Protein 1YUI (pdb70)

Solvent-accessible surface area: 5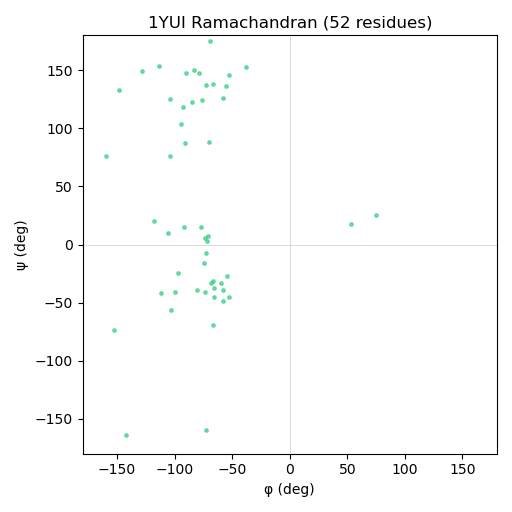844 Å² total; per-residue (Å²): 166,148,90,157,226,63,176,179,73,130,74,88,150,190,68,187,87,170,72,136,82,46,130,124,13,73,0,110,93,64,164,27,118,36,200,54,59,130,40,38,187,147,19,47,116,111,162,39,152,59,158,131,69,219

Radius of gyration: 15.52 Å; Cα contacts (8 Å, |Δi|>4): 41; chains: 1; bounding box: 18×42×42 Å

Foldseek 3Di:
DDCDPDCPDPPNDDDCVVQVVAAWDAAPPPRRTDGGVVVSVVCCCVVPVVDDDD

Structure (mmCIF, N/CA/C/O backbone):
data_1YUI
#
_entry.id   1YUI
#
_cell.length_a   1.000
_cell.length_b   1.000
_cell.length_c   1.000
_cell.angle_alpha   90.00
_cell.angle_beta   90.00
_cell.angle_gamma   90.00
#
_symmetry.space_group_name_H-M   'P 1'
#
loop_
_entity.id
_entity.type
_entity.pdbx_description
1 polymer "DNA (5'-D(*GP*CP*CP*GP*AP*GP*AP*GP*TP*AP*C)-3')"
2 polymer "DNA (5'-D(*GP*TP*AP*CP*TP*CP*TP*CP*GP*GP*C)-3')"
3 polymer GAGA-FACTOR
4 non-polymer 'ZINC ION'
#
loop_
_atom_site.group_PDB
_atom_site.id
_atom_site.type_symbol
_atom_site.label_atom_id
_atom_site.label_alt_id
_atom_site.label_comp_id
_atom_site.label_asym_id
_atom_site.label_entity_id
_atom_site.label_seq_id
_atom_site.pdbx_PDB_ins_code
_atom_site.Cartn_x
_atom_site.Cartn_y
_atom_site.Cartn_z
_atom_site.occupancy
_atom_site.B_iso_or_equiv
_atom_site.auth_seq_id
_atom_site.auth_comp_id
_atom_site.auth_asym_id
_atom_site.auth_atom_id
_atom_site.pdbx_PDB_model_num
ATOM 692 N N . PRO C 3 1 ? -7.945 9.122 0.226 1.00 6.62 10 PRO A N 1
ATOM 693 C CA . PRO C 3 1 ? -9.193 9.347 0.989 1.00 6.05 10 PRO A CA 1
ATOM 694 C C . PRO C 3 1 ? -8.890 9.767 2.433 1.00 5.28 10 PRO A C 1
ATOM 695 O O . PRO C 3 1 ? -8.514 10.890 2.701 1.00 5.41 10 PRO A O 1
ATOM 706 N N . LYS C 3 2 ? -9.037 8.859 3.362 1.00 4.84 11 LYS A N 1
ATOM 707 C CA . LYS C 3 2 ? -8.749 9.161 4.797 1.00 4.41 11 LYS A CA 1
ATOM 708 C C . LYS C 3 2 ? -8.098 7.927 5.398 1.00 3.72 11 LYS A C 1
ATOM 709 O O . LYS C 3 2 ? -7.654 7.048 4.688 1.00 4.01 11 LYS A O 1
ATOM 728 N N . ALA C 3 3 ? -8.046 7.839 6.697 1.00 3.28 12 ALA A N 1
ATOM 729 C CA . ALA C 3 3 ? -7.441 6.643 7.321 1.00 3.02 12 ALA A CA 1
ATOM 730 C C . ALA C 3 3 ? -7.937 6.514 8.756 1.00 2.14 12 ALA A C 1
ATOM 731 O O . ALA C 3 3 ? -7.227 6.781 9.698 1.00 2.46 12 ALA A O 1
ATOM 738 N N . LYS C 3 4 ? -9.141 6.069 8.930 1.00 1.63 13 LYS A N 1
ATOM 739 C CA . LYS C 3 4 ? -9.646 5.875 10.311 1.00 1.34 13 LYS A CA 1
ATOM 740 C C . LYS C 3 4 ? -8.981 4.594 10.781 1.00 1.13 13 LYS A C 1
ATOM 741 O O . LYS C 3 4 ? -9.054 3.574 10.126 1.00 1.19 13 LYS A O 1
ATOM 760 N N . ARG C 3 5 ? -8.297 4.632 11.873 1.00 0.93 14 ARG A N 1
ATOM 761 C CA . ARG C 3 5 ? -7.606 3.404 12.310 1.00 0.78 14 ARG A CA 1
ATOM 762 C C . ARG C 3 5 ? -8.660 2.413 12.758 1.00 0.70 14 ARG A C 1
ATOM 763 O O . ARG C 3 5 ? -9.062 2.349 13.903 1.00 0.65 14 ARG A O 1
ATOM 784 N N . ALA C 3 6 ? -9.119 1.656 11.811 1.00 0.76 15 ALA A N 1
ATOM 785 C CA . ALA C 3 6 ? -10.175 0.654 12.068 1.00 0.75 15 ALA A CA 1
ATOM 786 C C . ALA C 3 6 ? -9.553 -0.635 12.585 1.00 0.68 15 ALA A C 1
ATOM 787 O O . ALA C 3 6 ? -8.726 -1.238 11.937 1.00 0.71 15 ALA A O 1
ATOM 794 N N . LYS C 3 7 ? -9.961 -1.068 13.743 1.00 0.70 16 LYS A N 1
ATOM 795 C CA . LYS C 3 7 ? -9.434 -2.343 14.302 1.00 0.73 16 LYS A CA 1
ATOM 796 C C . LYS C 3 7 ? -10.383 -3.463 13.859 1.00 0.81 16 LYS A C 1
ATOM 797 O O . LYS C 3 7 ? -10.394 -4.544 14.412 1.00 0.90 16 LYS A O 1
ATOM 816 N N . HIS C 3 8 ? -11.217 -3.180 12.891 1.00 0.87 17 HIS A N 1
ATOM 817 C CA . HIS C 3 8 ? -12.221 -4.184 12.427 1.00 1.09 17 HIS A CA 1
ATOM 818 C C . HIS C 3 8 ? -11.597 -5.216 11.467 1.00 1.06 17 HIS A C 1
ATOM 819 O O . HIS C 3 8 ? -11.933 -6.382 11.521 1.00 1.21 17 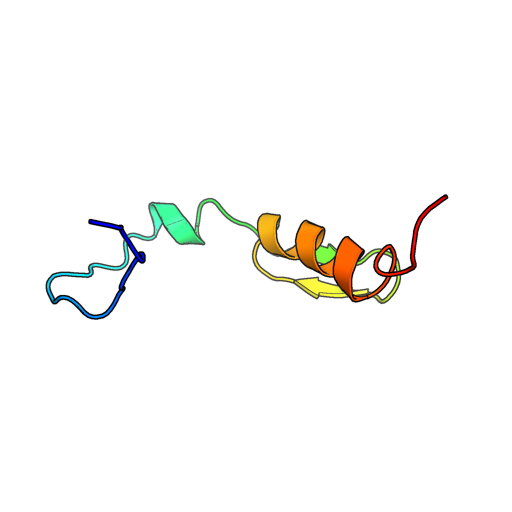HIS A O 1
ATOM 833 N N . PRO C 3 9 ? -10.721 -4.810 10.588 1.00 0.99 18 PRO A N 1
ATOM 834 C CA . PRO C 3 9 ? -10.093 -5.745 9.613 1.00 1.10 18 PRO A CA 1
ATOM 835 C C . PRO C 3 9 ? -9.483 -6.965 10.325 1.00 1.01 18 PRO A C 1
ATOM 836 O O . PRO C 3 9 ? -8.988 -6.850 11.429 1.00 0.91 18 PRO A O 1
ATOM 847 N N . PRO C 3 10 ? -9.517 -8.125 9.714 1.00 1.11 19 PRO A N 1
ATOM 848 C CA . PRO C 3 10 ? -8.961 -9.362 10.333 1.00 1.10 19 PRO A CA 1
ATOM 849 C C . PRO C 3 10 ? -7.432 -9.314 10.422 1.00 1.06 19 PRO A C 1
ATOM 850 O O . PRO C 3 10 ? -6.800 -8.397 9.935 1.00 1.08 19 PRO A O 1
ATOM 861 N N . GLY C 3 11 ? -6.836 -10.293 11.040 1.00 1.08 20 GLY A N 1
ATOM 862 C CA . GLY C 3 11 ? -5.352 -10.303 11.159 1.00 1.12 20 GLY A CA 1
ATOM 863 C C . GLY C 3 11 ? -4.909 -9.291 12.215 1.00 1.00 20 GLY A C 1
ATOM 864 O O . GLY C 3 11 ? -3.797 -8.800 12.186 1.00 1.04 20 GLY A O 1
ATOM 868 N N . THR C 3 12 ? -5.762 -8.976 13.155 1.00 0.91 21 THR A N 1
ATOM 869 C CA . THR C 3 12 ? -5.374 -8.001 14.219 1.00 0.83 21 THR A CA 1
ATOM 870 C C . THR C 3 12 ? -4.779 -8.767 15.401 1.00 0.84 21 THR A C 1
ATOM 871 O O . THR C 3 12 ? -5.459 -9.129 16.338 1.00 0.88 21 THR A O 1
ATOM 882 N N . GLU C 3 13 ? -3.504 -9.021 15.354 1.00 0.88 22 GLU A N 1
ATOM 883 C CA . GLU C 3 13 ? -2.845 -9.765 16.462 1.00 0.93 22 GLU A CA 1
ATOM 884 C C . GLU C 3 13 ? -2.588 -8.813 17.630 1.00 0.83 22 GLU A C 1
ATOM 885 O O . GLU C 3 13 ? -2.374 -7.632 17.442 1.00 0.81 22 GLU A O 1
ATOM 897 N N . LYS C 3 14 ? -2.639 -9.316 18.838 1.00 0.85 23 LYS A N 1
ATOM 898 C CA . LYS C 3 14 ? -2.425 -8.448 20.041 1.00 0.81 23 LYS A CA 1
ATOM 899 C C . LYS C 3 14 ? -1.026 -8.672 20.649 1.00 0.78 23 LYS A C 1
ATOM 900 O O . LYS C 3 14 ? -0.904 -9.313 21.674 1.00 0.86 23 LYS A O 1
ATOM 919 N N . PRO C 3 15 ? 0.027 -8.144 20.060 1.00 0.74 24 PRO A N 1
ATOM 920 C CA . PRO C 3 15 ? 1.398 -8.311 20.628 1.00 0.73 24 PRO A CA 1
ATOM 921 C C . PRO C 3 15 ? 1.521 -7.574 21.969 1.00 0.67 24 PRO A C 1
ATOM 922 O O . PRO C 3 15 ? 1.018 -6.480 22.131 1.00 0.60 24 PRO A O 1
ATOM 933 N N . ARG C 3 16 ? 2.154 -8.174 22.938 1.00 0.73 25 ARG A N 1
ATOM 934 C CA . ARG C 3 16 ? 2.266 -7.515 24.270 1.00 0.72 25 ARG A CA 1
ATOM 935 C C . ARG C 3 16 ? 3.249 -6.343 24.217 1.00 0.58 25 ARG A C 1
ATOM 936 O O . ARG C 3 16 ? 3.368 -5.587 25.160 1.00 0.51 25 ARG A O 1
ATOM 957 N N . SER C 3 17 ? 3.942 -6.167 23.128 1.00 0.60 26 SER A N 1
ATOM 958 C CA . SER C 3 17 ? 4.890 -5.021 23.043 1.00 0.55 26 SER A CA 1
ATOM 959 C C . SER C 3 17 ? 4.084 -3.723 22.942 1.00 0.48 26 SER A C 1
ATOM 960 O O . SER C 3 17 ? 4.628 -2.658 22.728 1.00 0.49 26 SER A O 1
ATOM 968 N N . 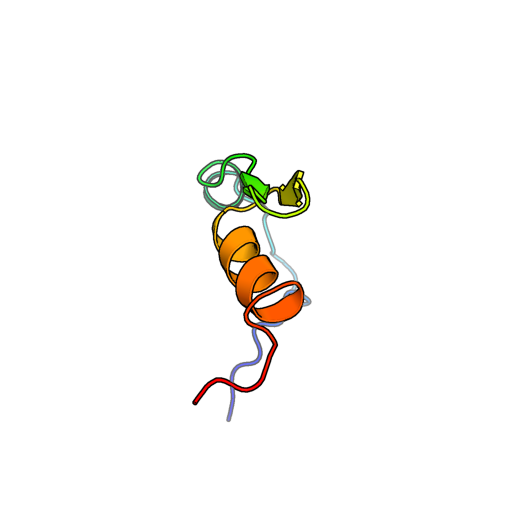ARG C 3 18 ? 2.782 -3.814 23.088 1.00 0.48 27 ARG A N 1
ATOM 969 C CA . ARG C 3 18 ? 1.907 -2.600 22.997 1.00 0.48 27 ARG A CA 1
ATOM 970 C C . ARG C 3 18 ? 1.314 -2.292 24.374 1.00 0.45 27 ARG A C 1
ATOM 971 O O . ARG C 3 18 ? 1.226 -1.152 24.783 1.00 0.53 27 ARG A O 1
ATOM 992 N N . SER C 3 19 ? 0.889 -3.304 25.085 1.00 0.41 28 SER A N 1
ATOM 993 C CA . SER C 3 19 ? 0.278 -3.081 26.431 1.00 0.42 28 SER A CA 1
ATOM 994 C C . SER C 3 19 ? 1.329 -3.294 27.522 1.00 0.44 28 SER A C 1
ATOM 995 O O . SER C 3 19 ? 1.214 -2.773 28.613 1.00 0.48 28 SER A O 1
ATOM 1003 N N . GLN C 3 20 ? 2.350 -4.055 27.243 1.00 0.45 29 GLN A N 1
ATOM 1004 C CA . GLN C 3 20 ? 3.395 -4.291 28.278 1.00 0.50 29 GLN A CA 1
ATOM 1005 C C . GLN C 3 20 ? 4.241 -3.028 28.428 1.00 0.49 29 GLN A C 1
ATOM 1006 O O . GLN C 3 20 ? 4.590 -2.629 29.521 1.00 0.54 29 GLN A O 1
ATOM 1020 N N . SER C 3 21 ? 4.562 -2.388 27.338 1.00 0.47 30 SER A N 1
ATOM 1021 C CA . SER C 3 21 ? 5.375 -1.144 27.416 1.00 0.49 30 SER A CA 1
ATOM 1022 C C . SER C 3 21 ? 4.695 -0.157 28.364 1.00 0.46 30 SER A C 1
ATOM 1023 O O . SER C 3 21 ? 5.334 0.683 28.968 1.00 0.52 30 SER 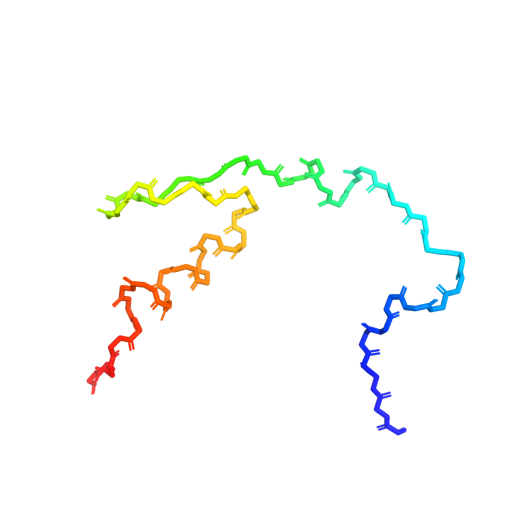A O 1
ATOM 1031 N N . GLU C 3 22 ? 3.400 -0.250 28.497 1.00 0.42 31 GLU A N 1
ATOM 1032 C CA . GLU C 3 22 ? 2.669 0.682 29.403 1.00 0.44 31 GLU A CA 1
ATOM 1033 C C . GLU C 3 22 ? 2.592 0.079 30.804 1.00 0.41 31 GLU A C 1
ATOM 1034 O O . GLU C 3 22 ? 2.525 -1.123 30.970 1.00 0.43 31 GLU A O 1
ATOM 1046 N N . GLN C 3 23 ? 2.609 0.912 31.816 1.00 0.41 32 GLN A N 1
ATOM 1047 C CA . GLN C 3 23 ? 2.547 0.415 33.227 1.00 0.43 32 GLN A CA 1
ATOM 1048 C C . GLN C 3 23 ? 1.429 1.163 33.977 1.00 0.38 32 GLN A C 1
ATOM 1049 O O . GLN C 3 23 ? 1.131 2.300 33.665 1.00 0.37 32 GLN 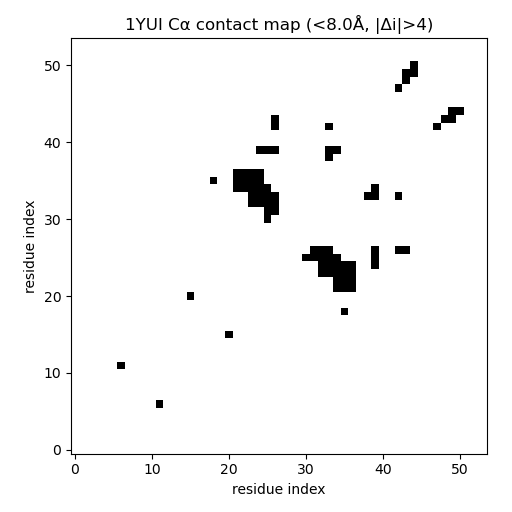A O 1
ATOM 1063 N N . PRO C 3 24 ? 0.797 0.536 34.948 1.00 0.39 33 PRO A N 1
ATOM 1064 C CA . PRO C 3 24 ? -0.310 1.168 35.718 1.00 0.37 33 PRO A CA 1
ATOM 1065 C C . PRO C 3 24 ? -0.066 2.657 35.983 1.00 0.34 33 PRO A C 1
ATOM 1066 O O . PRO C 3 24 ? 1.061 3.110 36.048 1.00 0.36 33 PRO A O 1
ATOM 1077 N N . ALA C 3 25 ? -1.115 3.423 36.140 1.00 0.32 34 ALA A N 1
ATOM 1078 C CA . ALA C 3 25 ? -0.937 4.888 36.404 1.00 0.31 34 ALA A CA 1
ATOM 1079 C C . ALA C 3 25 ? -2.079 5.410 37.296 1.00 0.30 34 ALA A C 1
ATOM 1080 O O . ALA C 3 25 ? -3.239 5.137 37.059 1.00 0.31 34 ALA A O 1
ATOM 1087 N N . THR C 3 26 ? -1.747 6.164 38.322 1.00 0.32 35 THR A N 1
ATOM 1088 C CA . THR C 3 26 ? -2.785 6.722 39.250 1.00 0.33 35 THR A CA 1
ATOM 1089 C C . THR C 3 26 ? -2.834 8.252 39.124 1.00 0.32 35 THR A C 1
ATOM 1090 O O . THR C 3 26 ? -1.858 8.890 38.783 1.00 0.39 35 THR A O 1
ATOM 1101 N N . CYS C 3 27 ? -3.967 8.843 39.414 1.00 0.33 36 CYS A N 1
ATOM 1102 C CA . CYS C 3 27 ? -4.100 10.332 39.336 1.00 0.34 36 CYS A CA 1
ATOM 1103 C C . CYS C 3 27 ? -3.799 10.928 40.726 1.00 0.39 36 CYS A C 1
ATOM 1104 O O . CYS C 3 27 ? -4.486 10.626 41.676 1.00 0.51 36 CYS A O 1
ATOM 1111 N N . PRO C 3 28 ? -2.784 11.755 40.873 1.00 0.47 37 PRO A N 1
ATOM 1112 C CA . PRO C 3 28 ? -2.447 12.336 42.204 1.00 0.51 37 PRO A CA 1
ATOM 1113 C C . PRO C 3 28 ? -3.467 13.388 42.667 1.00 0.50 37 PRO A C 1
ATOM 1114 O O . PRO C 3 28 ? -3.309 13.992 43.710 1.00 0.55 37 PRO A O 1
ATOM 1125 N N . ILE C 3 29 ? -4.517 13.604 41.909 1.00 0.45 38 ILE A N 1
ATOM 1126 C CA . ILE C 3 29 ? -5.554 14.608 42.313 1.00 0.47 38 ILE A CA 1
ATOM 1127 C C . ILE C 3 29 ? -6.782 13.878 42.866 1.00 0.47 38 ILE A C 1
ATOM 1128 O O . ILE C 3 29 ? -7.203 14.124 43.979 1.00 0.53 38 ILE A O 1
ATOM 1144 N N . CYS C 3 30 ? -7.361 12.98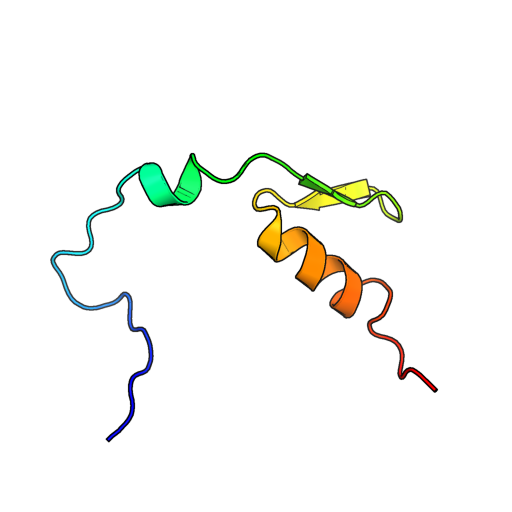3 42.097 1.00 0.45 39 CYS A N 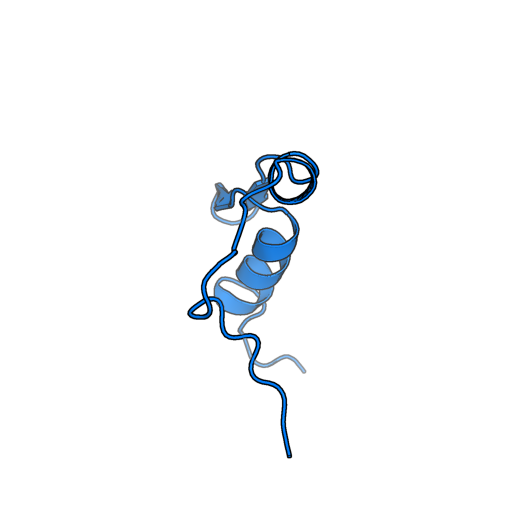1
ATOM 1145 C CA . CYS C 3 30 ? -8.572 12.230 42.570 1.00 0.47 39 CYS A CA 1
ATOM 1146 C C . CYS C 3 30 ? -8.265 10.727 42.637 1.00 0.45 39 CYS A C 1
ATOM 1147 O O . CYS C 3 30 ? -9.154 9.899 42.676 1.00 0.48 39 CYS A O 1
ATOM 1154 N N . TYR C 3 31 ? -7.007 10.378 42.691 1.00 0.44 40 TYR A N 1
ATOM 1155 C CA . TYR C 3 31 ? -6.609 8.940 42.804 1.00 0.44 40 TYR A CA 1
ATOM 1156 C C . TYR C 3 31 ? -7.251 8.071 41.717 1.00 0.41 40 TYR A C 1
ATOM 1157 O O . TYR C 3 31 ? -7.270 6.861 41.825 1.00 0.43 40 TYR A O 1
ATOM 1175 N N . ALA C 3 32 ? -7.745 8.649 40.658 1.00 0.38 41 ALA A N 1
ATOM 1176 C CA . ALA C 3 32 ? -8.334 7.802 39.580 1.00 0.36 41 ALA A CA 1
ATOM 1177 C C . ALA C 3 32 ? -7.263 6.789 39.141 1.00 0.34 41 ALA A C 1
ATOM 1178 O O . ALA C 3 32 ? -6.108 7.132 38.982 1.00 0.33 41 ALA A O 1
ATOM 1185 N N . VAL C 3 33 ? -7.628 5.547 38.957 1.00 0.35 42 VAL A N 1
ATOM 1186 C CA . VAL C 3 33 ? -6.617 4.522 38.544 1.00 0.34 42 VAL A CA 1
ATOM 1187 C C . VAL C 3 33 ? -6.621 4.367 37.023 1.00 0.30 42 VAL A C 1
ATOM 1188 O O . VAL C 3 33 ? -7.493 3.741 36.454 1.00 0.32 42 VAL A O 1
ATOM 1201 N N . ILE C 3 34 ? -5.639 4.927 36.363 1.00 0.27 43 ILE A N 1
ATOM 1202 C CA . ILE C 3 34 ? -5.552 4.817 34.873 1.00 0.25 43 ILE A CA 1
ATOM 1203 C C . ILE C 3 34 ? -4.465 3.797 34.522 1.00 0.26 43 ILE A C 1
ATOM 1204 O O . ILE C 3 34 ? -3.340 3.897 34.971 1.00 0.28 43 ILE A O 1
ATOM 1220 N N . ARG C 3 35 ? -4.795 2.805 33.743 1.00 0.27 44 ARG A N 1
ATOM 1221 C CA . ARG C 3 35 ? -3.785 1.767 33.388 1.00 0.30 44 ARG A CA 1
ATOM 1222 C C . ARG C 3 35 ? -2.670 2.360 32.524 1.00 0.30 44 ARG A C 1
ATOM 1223 O O . ARG C 3 35 ? -1.533 2.458 32.941 1.00 0.33 44 ARG A O 1
ATOM 1244 N N . GLN C 3 36 ? -2.978 2.726 31.309 1.00 0.28 45 GLN A N 1
ATOM 1245 C CA . GLN C 3 36 ? -1.924 3.275 30.410 1.00 0.29 45 GLN A CA 1
ATOM 1246 C C . GLN C 3 36 ? -1.533 4.689 30.840 1.00 0.27 45 GLN A C 1
ATOM 1247 O O . GLN C 3 36 ? -2.367 5.508 31.169 1.00 0.26 45 GLN A O 1
ATOM 1261 N N . SER C 3 37 ? -0.258 4.974 30.836 1.00 0.30 46 SER A N 1
ATOM 1262 C CA . SER C 3 37 ? 0.214 6.327 31.241 1.00 0.31 46 SER A CA 1
ATOM 1263 C C . SER C 3 37 ? -0.276 7.370 30.235 1.00 0.30 46 SER A C 1
ATOM 1264 O O . SER C 3 37 ? -0.625 8.474 30.596 1.00 0.30 46 SER A O 1
ATOM 1272 N N . ARG C 3 38 ? -0.310 7.040 28.975 1.00 0.30 47 ARG A N 1
ATOM 1273 C CA . ARG C 3 38 ? -0.785 8.034 27.974 1.00 0.31 47 ARG A CA 1
ATOM 1274 C C . ARG C 3 38 ? -2.206 8.464 28.340 1.00 0.28 47 ARG A C 1
ATOM 1275 O O . ARG C 3 38 ? -2.568 9.620 28.230 1.00 0.30 47 ARG A O 1
ATOM 1296 N N . ASN C 3 39 ? -3.014 7.538 28.778 1.00 0.27 48 ASN A N 1
ATOM 1297 C CA . ASN C 3 39 ? -4.409 7.886 29.155 1.00 0.27 48 ASN A CA 1
ATOM 1298 C C . ASN C 3 39 ? -4.389 8.760 30.408 1.00 0.26 48 ASN A C 1
ATOM 1299 O O . ASN C 3 39 ? -5.212 9.639 30.573 1.00 0.29 48 ASN A O 1
ATOM 1310 N N . LEU C 3 40 ? -3.448 8.544 31.291 1.00 0.25 49 LEU A N 1
ATOM 1311 C CA . LEU C 3 40 ? -3.385 9.389 32.516 1.00 0.26 49 LEU A CA 1
ATOM 1312 C C . LEU C 3 40 ? -3.385 10.851 32.088 1.00 0.29 49 LEU A C 1
ATOM 1313 O O . LEU C 3 40 ? -4.080 11.676 32.641 1.00 0.30 49 LEU A O 1
ATOM 1329 N N . ARG C 3 41 ? -2.600 11.172 31.106 1.00 0.32 50 ARG A N 1
ATOM 1330 C CA . ARG C 3 41 ? -2.539 12.575 30.633 1.00 0.36 50 ARG A CA 1
ATOM 1331 C C . ARG C 3 41 ? -3.944 13.017 30.216 1.00 0.35 50 ARG A C 1
ATOM 1332 O O . ARG C 3 41 ? -4.423 14.067 30.597 1.00 0.37 50 ARG A O 1
ATOM 1353 N N . ARG C 3 42 ? -4.593 12.213 29.430 1.00 0.33 51 ARG A N 1
ATOM 1354 C CA . ARG C 3 42 ? -5.961 12.558 28.960 1.00 0.34 51 ARG A CA 1
ATOM 1355 C C . ARG C 3 42 ? -6.892 12.727 30.162 1.00 0.31 51 ARG A C 1
ATOM 1356 O O . ARG C 3 42 ? -7.803 13.531 30.147 1.00 0.33 51 ARG A O 1
ATOM 1377 N N . HIS C 3 43 ? -6.669 11.978 31.206 1.00 0.28 52 HIS A N 1
ATOM 1378 C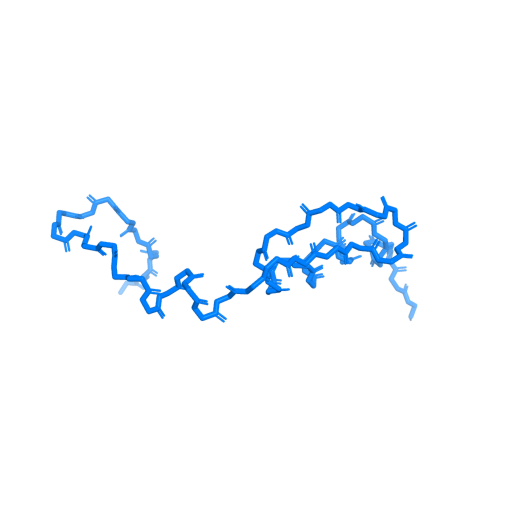 CA . HIS C 3 43 ? -7.538 12.099 32.410 1.00 0.28 52 HIS A CA 1
ATOM 1379 C C . HIS C 3 43 ? -7.324 13.480 33.042 1.00 0.31 52 HIS A C 1
ATOM 1380 O O . HIS C 3 43 ? -8.228 14.056 33.613 1.00 0.33 52 HIS A O 1
ATOM 1394 N N . LEU C 3 44 ? -6.139 14.019 32.937 1.00 0.33 53 LEU A N 1
ATOM 1395 C CA . LEU C 3 44 ? -5.882 15.363 33.526 1.00 0.37 53 LEU A CA 1
ATOM 1396 C C . LEU C 3 44 ? -6.716 16.413 32.786 1.00 0.40 53 LEU A C 1
ATOM 1397 O O . LEU C 3 44 ? -7.319 17.280 33.387 1.00 0.43 53 LEU A O 1
ATOM 1413 N N . GLU C 3 45 ? -6.732 16.354 31.483 1.00 0.40 54 GLU A N 1
ATOM 1414 C CA . GLU C 3 45 ? -7.500 17.360 30.690 1.00 0.44 54 GLU A CA 1
ATOM 1415 C C . GLU C 3 45 ? -9.012 17.110 30.757 1.00 0.43 54 GLU A C 1
ATOM 1416 O O . GLU C 3 45 ? -9.790 17.975 30.411 1.00 0.48 54 GLU A O 1
ATOM 1428 N N . LEU C 3 46 ? -9.449 15.947 31.175 1.00 0.39 55 LEU A N 1
ATOM 1429 C CA . LEU C 3 46 ? -10.925 15.678 31.227 1.00 0.40 55 LEU A CA 1
ATOM 1430 C C . LEU C 3 46 ? -11.474 15.855 32.649 1.00 0.42 55 LEU A C 1
ATOM 1431 O O . LEU C 3 46 ? -12.567 16.356 32.832 1.00 0.50 55 LEU A O 1
ATOM 1447 N N . ARG C 3 47 ? -10.759 15.410 33.652 1.00 0.42 56 ARG A N 1
ATOM 1448 C CA . ARG C 3 47 ? -11.280 15.511 35.057 1.00 0.48 56 ARG A CA 1
ATOM 1449 C C . ARG C 3 47 ? -10.576 16.612 35.862 1.00 0.49 56 ARG A C 1
ATOM 1450 O O . ARG C 3 47 ? -10.753 16.696 37.060 1.00 0.54 56 ARG A O 1
ATOM 1471 N N . HIS C 3 48 ? -9.784 17.458 35.253 1.00 0.50 57 HIS A N 1
ATOM 1472 C CA . HIS C 3 48 ? -9.102 18.522 36.062 1.00 0.55 57 HIS A CA 1
ATOM 1473 C C . HIS C 3 48 ? -8.803 19.753 35.202 1.00 0.63 57 HIS A C 1
ATOM 1474 O O . HIS C 3 48 ? -9.439 20.779 35.338 1.00 0.72 57 HIS A O 1
ATOM 1488 N N . PHE C 3 49 ? -7.840 19.673 34.326 1.00 0.62 58 PHE A N 1
ATOM 1489 C CA . PHE C 3 49 ? -7.517 20.858 33.482 1.00 0.73 58 PHE A CA 1
ATOM 1490 C C . PHE C 3 49 ? -8.561 20.980 32.373 1.00 0.76 58 PHE A C 1
ATOM 1491 O O . PHE C 3 49 ? -8.382 21.698 31.408 1.00 0.90 58 PHE A O 1
ATOM 1508 N N . ALA C 3 50 ? -9.655 20.285 32.512 1.00 0.68 59 ALA A N 1
ATOM 1509 C CA . ALA C 3 50 ? -10.727 20.354 31.481 1.00 0.73 59 ALA A CA 1
ATOM 1510 C C . ALA C 3 50 ? -11.451 21.701 31.593 1.00 0.95 59 ALA A C 1
ATOM 1511 O O . ALA C 3 50 ? -12.421 21.953 30.906 1.00 1.06 59 ALA A O 1
ATOM 1518 N N . LYS C 3 51 ? -10.976 22.575 32.438 1.00 1.09 60 LYS A N 1
ATOM 1519 C CA . LYS C 3 51 ? -11.629 23.909 32.570 1.00 1.35 60 LYS A CA 1
ATOM 1520 C C . LYS C 3 51 ? -11.082 24.800 31.468 1.00 1.55 60 LYS A C 1
ATOM 1521 O O . LYS C 3 51 ? -9.939 24.657 31.085 1.00 1.62 60 LYS A O 1
ATOM 1540 N N . PRO C 3 52 ? -11.835 25.745 30.982 1.00 1.75 61 PRO A N 1
ATOM 1541 C CA . PRO C 3 52 ? -11.294 26.655 29.955 1.00 2.04 61 PRO A CA 1
ATOM 1542 C C . PRO C 3 52 ? -10.058 27.342 30.537 1.00 2.31 61 PRO A C 1
ATOM 1543 O O . PRO C 3 52 ? -10.111 27.923 31.603 1.00 2.39 61 PRO A O 1
ATOM 1554 N N . GLY C 3 53 ? -8.946 27.269 29.871 1.00 2.59 62 GLY A N 1
ATOM 1555 C CA . GLY C 3 53 ? -7.724 27.910 30.426 1.00 2.96 62 GLY A CA 1
ATOM 1556 C C . GLY C 3 53 ? -7.863 29.422 30.304 1.00 3.48 62 GLY A C 1
ATOM 1557 O O . GLY C 3 53 ? -8.953 29.941 30.172 1.00 3.90 62 GLY A O 1
ATOM 1561 N N . VAL C 3 54 ? -6.767 30.133 30.342 1.00 3.93 63 VAL A N 1
ATOM 1562 C CA . VAL C 3 54 ? -6.825 31.621 30.219 1.00 4.73 63 VAL A CA 1
ATOM 1563 C C . VAL C 3 54 ? -5.722 32.076 29.260 1.00 5.32 63 VAL A C 1
ATOM 1564 O O . VAL C 3 54 ? -5.943 33.047 28.558 1.00 5.68 63 VAL A O 1
#

Sequence (54 aa):
PKAKRAKHPPGTEKPRSRSQSEQPATCPICYAVIRQSRNLRRHLELRHFAKPGV

Secondary structure (DSSP, 8-state):
------S-SS-----HHHHTSS--EE-TTT--EESSHHHHHHHHHHHTTTS---

B-factor: mean 0.97, std 1.18, range [0.24, 8.05]

Nearest PDB structures (foldseek):
  1yuj-assembly1_A  TM=9.612E-01  e=5.644E-09  Drosophila melanogaster
  8sst-assembly1_A  TM=6.909E-01  e=7.130E-01  Homo sapiens
  2rv7-assembly1_A  TM=7.911E-01  e=1.614E+00  Homo sapiens
  8yvb-assembly1_A  TM=7.587E-01  e=1.614E+00  Caenorhabditis elegans
  5wjq-assembly1_D  TM=6.237E-01  e=5.497E+00  Mus musculus